Protein AF-A0AAD7CRB6-F1 (afdb_monomer_lite)

Organism: Mycena rosella (NCBI:txid1033263)

Sequence (74 aa):
MAWHHYEYAGRVRPWDGLIGLVMRPRDRSL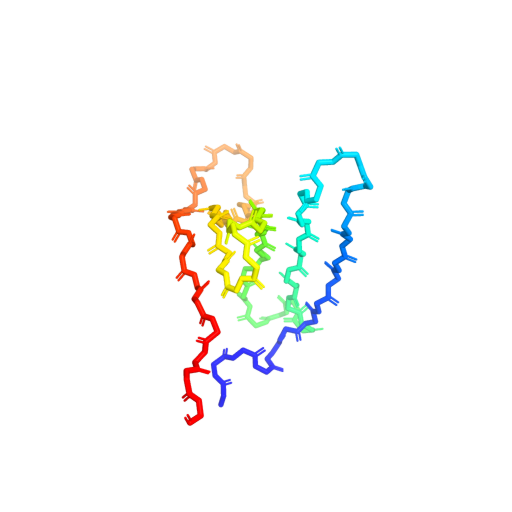GLATYFISPHLVGRDAFKGSWQMAAQDVLAPSWGGSVLCARGGV

pLDDT: mean 88.2, std 8.33, range [54.34, 95.81]

Foldseek 3Di:
DVQPQWDKDWDADPPQRWIWIWTDGPDVVVVDWIKIWTWGDDDPFKTKDKMWTDDPDPPDDIDMDIDIDGHDDD

Radius of gyration: 13.92 Å; chains: 1; bounding box: 44×21×37 Å

Secondary structure (DSSP, 8-state):
-TTTTEEEEEEE-TTT-BEEEEEEESSGGG-PPPEEEEEEEETTTEEEEEEEE--SSTTSPPPEEEEEEEPPP-

Structure (mmCIF, N/CA/C/O backbone):
data_AF-A0AAD7CRB6-F1
#
_entry.id   AF-A0AAD7CRB6-F1
#
loop_
_atom_site.group_PDB
_atom_site.id
_atom_site.type_symbol
_atom_site.label_atom_id
_atom_site.label_alt_id
_atom_site.label_comp_id
_atom_site.label_asym_id
_atom_site.label_entity_id
_atom_site.label_seq_id
_atom_site.pdbx_PDB_ins_code
_atom_site.Cartn_x
_atom_site.Cartn_y
_atom_site.Cartn_z
_atom_site.occupancy
_atom_site.B_iso_or_equiv
_atom_site.auth_seq_id
_atom_site.auth_comp_id
_atom_site.auth_asym_id
_atom_site.auth_atom_id
_atom_site.pdbx_PDB_model_num
ATOM 1 N N . MET A 1 1 ? -13.976 -4.524 -15.814 1.00 56.53 1 MET A N 1
ATOM 2 C CA . MET A 1 1 ? -13.645 -4.235 -14.397 1.00 56.53 1 MET A CA 1
ATOM 3 C C . MET A 1 1 ? -12.205 -3.741 -14.327 1.00 56.53 1 MET A C 1
ATOM 5 O O . MET A 1 1 ? -11.325 -4.515 -14.655 1.00 56.53 1 MET A O 1
ATOM 9 N N . ALA A 1 2 ? -11.925 -2.491 -13.957 1.00 70.06 2 ALA A N 1
ATOM 10 C CA . ALA A 1 2 ? -10.566 -1.922 -14.059 1.00 70.06 2 ALA A CA 1
ATOM 11 C C . ALA A 1 2 ? -9.471 -2.689 -13.275 1.00 70.06 2 ALA A C 1
ATOM 13 O O . ALA A 1 2 ? -8.296 -2.597 -13.607 1.00 70.06 2 ALA A O 1
ATOM 14 N N . TRP A 1 3 ? -9.853 -3.501 -12.283 1.00 80.94 3 TRP A N 1
ATOM 15 C CA . TRP A 1 3 ? -8.917 -4.144 -11.353 1.00 80.94 3 TRP A CA 1
ATOM 16 C C . TRP A 1 3 ? -8.805 -5.672 -11.481 1.00 80.94 3 TRP A C 1
ATOM 18 O O . TRP A 1 3 ? -8.031 -6.297 -10.767 1.00 80.94 3 TRP A O 1
ATOM 28 N N . HIS A 1 4 ? -9.527 -6.299 -12.414 1.00 88.31 4 HIS A N 1
ATOM 29 C CA . HIS A 1 4 ? -9.535 -7.766 -12.550 1.00 88.31 4 HIS A CA 1
ATOM 30 C C . HIS A 1 4 ? -8.207 -8.377 -13.037 1.00 88.31 4 HIS A C 1
ATOM 32 O O . HIS A 1 4 ? -8.055 -9.595 -13.025 1.00 88.31 4 HIS A O 1
ATOM 38 N N . HIS A 1 5 ? -7.235 -7.566 -13.451 1.00 89.94 5 HIS A N 1
ATOM 39 C CA . HIS A 1 5 ? -5.901 -8.034 -13.835 1.00 89.94 5 HIS A CA 1
ATOM 40 C C . HIS A 1 5 ? -4.952 -8.195 -12.640 1.00 89.94 5 HIS A C 1
ATOM 42 O O . HIS A 1 5 ? -3.807 -8.591 -12.836 1.00 89.94 5 HIS A O 1
ATOM 48 N N . TYR A 1 6 ? -5.407 -7.902 -11.417 1.00 93.25 6 TYR A N 1
ATOM 49 C CA . TYR A 1 6 ? -4.575 -7.913 -10.218 1.00 93.25 6 TYR A CA 1
ATOM 50 C C . TYR A 1 6 ? -4.882 -9.089 -9.292 1.00 93.25 6 TYR A C 1
ATOM 52 O O . TYR A 1 6 ? -6.022 -9.528 -9.141 1.00 93.25 6 TYR A O 1
ATOM 60 N N . GLU A 1 7 ? -3.836 -9.582 -8.645 1.00 94.75 7 GLU A N 1
ATOM 61 C CA . GLU A 1 7 ? -3.911 -10.353 -7.413 1.00 94.75 7 GLU A CA 1
ATOM 62 C C . GLU A 1 7 ? -3.626 -9.447 -6.209 1.00 94.75 7 GLU A C 1
ATOM 64 O O . GLU A 1 7 ? -2.917 -8.442 -6.314 1.00 94.75 7 GLU A O 1
ATOM 69 N N . TYR A 1 8 ? -4.189 -9.816 -5.060 1.00 93.62 8 TYR A N 1
ATOM 70 C CA . TYR A 1 8 ? -4.187 -9.006 -3.848 1.00 93.62 8 TYR A CA 1
ATOM 71 C C . TYR A 1 8 ? -3.608 -9.819 -2.697 1.00 93.62 8 TYR A C 1
ATOM 73 O O . TYR A 1 8 ? -4.077 -10.922 -2.421 1.00 93.62 8 TYR A O 1
ATOM 81 N N . ALA A 1 9 ? -2.622 -9.263 -2.000 1.00 95.25 9 ALA A N 1
ATOM 82 C CA . ALA A 1 9 ? -2.088 -9.835 -0.770 1.00 95.25 9 ALA A CA 1
ATOM 83 C C . ALA A 1 9 ? -2.117 -8.775 0.328 1.00 95.25 9 ALA A C 1
ATOM 85 O O . ALA A 1 9 ? -1.558 -7.694 0.149 1.00 95.25 9 ALA A O 1
ATOM 86 N N . GLY A 1 10 ? -2.765 -9.072 1.456 1.00 94.31 10 GLY A N 1
ATOM 87 C CA . GLY A 1 10 ? -2.940 -8.108 2.539 1.00 94.31 10 GLY A CA 1
ATOM 88 C C . GLY A 1 10 ? -2.633 -8.669 3.923 1.00 94.31 10 GLY A C 1
ATOM 89 O O . GLY A 1 10 ? -2.725 -9.876 4.148 1.00 94.31 10 GLY A O 1
ATOM 90 N N . ARG A 1 11 ? -2.264 -7.786 4.857 1.00 95.25 11 ARG A N 1
ATOM 91 C CA . ARG A 1 11 ? -2.098 -8.085 6.288 1.00 95.25 11 ARG A CA 1
ATOM 92 C C . ARG A 1 11 ? -2.587 -6.918 7.136 1.00 95.25 11 ARG A C 1
ATOM 94 O O . ARG A 1 11 ? -2.440 -5.765 6.742 1.00 95.25 11 ARG A O 1
ATOM 101 N N . VAL A 1 12 ? -3.110 -7.236 8.317 1.00 93.69 12 VAL A N 1
ATOM 102 C CA . VAL A 1 12 ? -3.430 -6.254 9.358 1.00 93.69 12 VAL A CA 1
ATOM 103 C C . VAL A 1 12 ? -2.354 -6.326 10.429 1.00 93.69 12 VAL A C 1
ATOM 105 O O . VAL A 1 12 ? -2.012 -7.410 10.905 1.00 93.69 12 VAL A O 1
ATOM 108 N N . ARG A 1 13 ? -1.806 -5.173 10.793 1.00 93.12 13 ARG A N 1
ATOM 109 C CA . ARG A 1 13 ? -0.827 -5.028 11.861 1.00 93.12 13 ARG A CA 1
ATOM 110 C C . ARG A 1 13 ? -1.550 -5.061 13.212 1.00 93.12 13 ARG A C 1
ATOM 112 O O . ARG A 1 13 ? -2.376 -4.184 13.459 1.00 93.12 13 ARG A O 1
ATOM 119 N N . PRO A 1 14 ? -1.272 -6.038 14.093 1.00 92.19 14 PRO A N 1
ATOM 120 C CA . PRO A 1 14 ? -2.132 -6.286 15.254 1.00 92.19 14 PRO A CA 1
ATOM 121 C C . PRO A 1 14 ? -2.220 -5.147 16.278 1.00 92.19 14 PRO A C 1
ATOM 123 O O . PRO A 1 14 ? -3.242 -5.016 16.937 1.00 92.19 14 PRO A O 1
ATOM 126 N N . TRP A 1 15 ? -1.165 -4.343 16.439 1.00 91.12 15 TRP A N 1
ATOM 127 C CA . TRP A 1 15 ? -1.073 -3.369 17.536 1.00 91.12 15 TRP A CA 1
ATOM 128 C C . TRP A 1 15 ? -1.670 -1.990 17.235 1.00 91.12 15 TRP A C 1
ATOM 130 O O . TRP A 1 15 ? -1.935 -1.239 18.165 1.00 91.12 15 TRP A O 1
ATOM 140 N N . ASP A 1 16 ? -1.884 -1.639 15.967 1.00 88.62 16 ASP A N 1
ATOM 141 C CA . ASP A 1 16 ? -2.457 -0.339 15.584 1.00 88.62 16 ASP A CA 1
ATOM 142 C C . ASP A 1 16 ? -3.422 -0.399 14.394 1.00 88.62 16 ASP A C 1
ATOM 144 O O . ASP A 1 16 ? -3.901 0.633 13.926 1.00 88.62 16 ASP A O 1
ATOM 148 N N . GLY A 1 17 ? -3.724 -1.601 13.897 1.00 87.25 17 GLY A N 1
ATOM 149 C CA . GLY A 1 17 ? -4.693 -1.796 12.825 1.00 87.25 17 GLY A CA 1
ATOM 150 C C . GLY A 1 17 ? -4.245 -1.260 11.466 1.00 87.25 17 GLY A C 1
ATOM 151 O O . GLY A 1 17 ? -5.088 -1.131 10.577 1.00 87.25 17 GLY A O 1
ATOM 152 N N . LEU A 1 18 ? -2.952 -0.960 11.269 1.00 92.69 18 LEU A N 1
ATOM 153 C CA . LEU A 1 18 ? -2.441 -0.618 9.942 1.00 92.69 18 LEU A CA 1
ATOM 154 C C . LEU A 1 18 ? -2.679 -1.788 8.983 1.00 92.69 18 LEU A C 1
ATOM 156 O O . LEU A 1 18 ? -2.306 -2.928 9.260 1.00 92.69 18 LEU A O 1
ATOM 160 N N . ILE A 1 19 ? -3.248 -1.498 7.824 1.00 93.62 19 ILE A N 1
ATOM 161 C CA . ILE A 1 19 ? -3.454 -2.462 6.753 1.00 93.62 19 ILE A CA 1
ATOM 162 C C . ILE A 1 19 ? -2.343 -2.259 5.735 1.00 93.62 1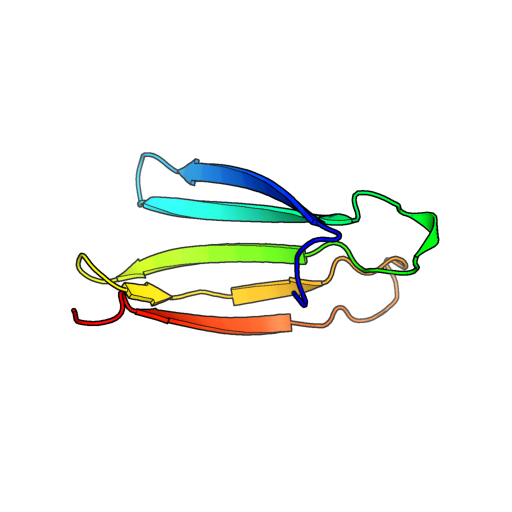9 ILE A C 1
ATOM 164 O O . ILE A 1 19 ? -2.150 -1.159 5.233 1.00 93.62 19 ILE A O 1
ATOM 168 N N . GLY A 1 20 ? -1.615 -3.323 5.414 1.00 94.75 20 GLY A N 1
ATOM 169 C CA . GLY A 1 20 ? -0.740 -3.363 4.248 1.00 94.75 20 GLY A CA 1
ATOM 170 C C . GLY A 1 20 ? -1.398 -4.199 3.165 1.00 94.75 20 GLY A C 1
ATOM 171 O O . GLY A 1 20 ? -1.723 -5.355 3.421 1.00 94.75 20 GLY A O 1
ATOM 172 N N . LEU A 1 21 ? -1.586 -3.637 1.976 1.00 94.81 21 LEU A N 1
ATOM 173 C CA . LEU A 1 21 ? -2.127 -4.319 0.806 1.00 94.81 21 LEU A CA 1
ATOM 174 C C . LEU A 1 21 ? -1.162 -4.149 -0.369 1.00 94.81 21 LEU A C 1
ATOM 176 O O . LEU A 1 21 ? -0.755 -3.037 -0.696 1.00 94.81 21 LEU A O 1
ATOM 180 N N . VAL A 1 22 ? -0.814 -5.256 -1.015 1.00 94.94 22 VAL A N 1
ATOM 181 C CA . VAL A 1 22 ? -0.034 -5.281 -2.251 1.00 94.94 22 VAL A CA 1
ATOM 182 C C . VAL A 1 22 ? -0.940 -5.752 -3.376 1.00 94.94 22 VAL A C 1
ATOM 184 O O . VAL A 1 22 ? -1.532 -6.830 -3.289 1.00 94.94 22 VAL A O 1
ATOM 187 N N . MET A 1 23 ? -1.029 -4.953 -4.435 1.00 93.75 23 MET A N 1
ATOM 188 C CA . MET A 1 23 ? -1.709 -5.311 -5.675 1.00 93.75 23 MET A CA 1
ATOM 189 C C . MET A 1 23 ? -0.663 -5.593 -6.740 1.00 93.75 23 MET A C 1
ATOM 191 O O . MET A 1 23 ? 0.085 -4.690 -7.115 1.00 93.75 23 MET A O 1
ATOM 195 N N . ARG A 1 24 ? -0.604 -6.830 -7.232 1.00 93.00 24 ARG A N 1
ATOM 196 C CA . ARG A 1 24 ? 0.343 -7.226 -8.283 1.00 93.00 24 ARG A CA 1
ATOM 197 C C . ARG A 1 24 ? -0.410 -7.628 -9.542 1.00 93.00 24 ARG A C 1
ATOM 199 O O . ARG A 1 24 ? -1.439 -8.292 -9.421 1.00 93.00 24 ARG A O 1
ATOM 206 N N . PRO A 1 25 ? 0.067 -7.261 -10.737 1.00 92.88 25 PRO A N 1
ATOM 207 C CA . PRO A 1 25 ? -0.480 -7.806 -11.968 1.00 92.88 25 PRO A CA 1
ATOM 208 C C . PRO A 1 25 ? -0.367 -9.333 -11.959 1.00 92.88 25 PRO A C 1
ATOM 210 O O . PRO A 1 25 ? 0.697 -9.873 -11.653 1.00 92.88 25 PRO A O 1
ATOM 213 N N . ARG A 1 26 ? -1.455 -10.019 -12.310 1.00 92.75 26 ARG A N 1
ATOM 214 C CA . ARG A 1 26 ? -1.476 -11.475 -12.527 1.00 92.75 26 ARG A CA 1
ATOM 215 C C . ARG A 1 26 ? -0.584 -11.867 -13.700 1.00 92.75 26 ARG A C 1
ATOM 217 O O . ARG A 1 26 ? 0.076 -12.897 -13.655 1.00 92.75 26 ARG A O 1
ATOM 224 N N . ASP A 1 27 ? -0.556 -11.011 -14.716 1.00 91.12 27 ASP A N 1
ATOM 225 C CA . ASP A 1 27 ? 0.327 -11.112 -15.867 1.00 91.12 27 ASP A CA 1
ATOM 226 C C . ASP A 1 27 ? 1.230 -9.874 -15.920 1.00 91.12 27 ASP A C 1
ATOM 228 O O . ASP A 1 27 ? 0.767 -8.744 -16.096 1.00 91.12 27 ASP A O 1
ATOM 232 N N . ARG A 1 28 ? 2.536 -10.090 -15.736 1.00 84.69 28 ARG A N 1
ATOM 233 C CA . ARG A 1 28 ? 3.543 -9.020 -15.742 1.00 84.69 28 ARG A CA 1
ATOM 234 C C . ARG A 1 28 ? 3.837 -8.487 -17.145 1.00 84.69 28 ARG A C 1
ATOM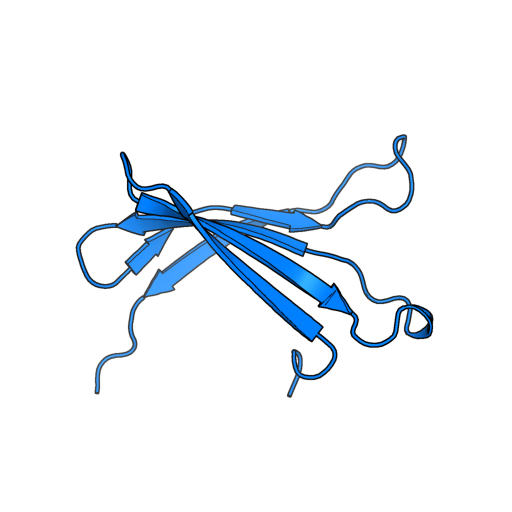 236 O O . ARG A 1 28 ? 4.409 -7.407 -17.253 1.00 84.69 28 ARG A O 1
ATOM 243 N N . SER A 1 29 ? 3.447 -9.201 -18.202 1.00 87.50 29 SER A N 1
ATOM 244 C CA . SER A 1 29 ? 3.670 -8.775 -19.590 1.00 87.50 29 SER A CA 1
ATOM 245 C C . SER A 1 29 ? 2.758 -7.621 -20.023 1.00 87.50 29 SER A C 1
ATOM 247 O O . SER A 1 29 ? 3.080 -6.905 -20.966 1.00 87.50 29 SER A O 1
ATOM 249 N N . LEU A 1 30 ? 1.669 -7.370 -1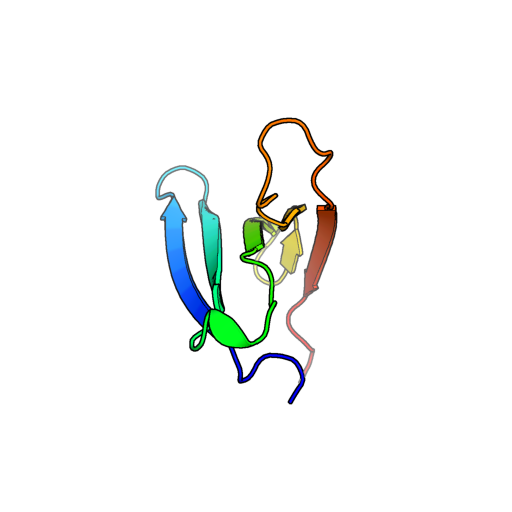9.288 1.00 84.75 30 LEU A N 1
ATOM 250 C CA . LEU A 1 30 ? 0.692 -6.316 -19.583 1.00 84.75 30 LEU A CA 1
ATOM 251 C C . LEU A 1 30 ? 1.193 -4.890 -19.288 1.00 84.75 30 LEU A C 1
ATOM 253 O O . LEU A 1 30 ? 0.434 -3.936 -19.440 1.00 84.75 30 LEU A O 1
ATOM 257 N N . GLY A 1 31 ? 2.432 -4.725 -18.808 1.00 84.12 31 GLY A N 1
ATOM 258 C CA . GLY A 1 31 ? 2.999 -3.410 -18.475 1.00 84.12 31 GLY A CA 1
ATOM 259 C C . GLY A 1 31 ? 2.309 -2.706 -17.298 1.00 84.12 31 GLY A C 1
ATOM 260 O O . GLY A 1 31 ? 2.496 -1.510 -17.091 1.00 84.12 31 GLY A O 1
ATOM 261 N N . LEU A 1 32 ? 1.500 -3.435 -16.525 1.00 87.88 32 LEU A N 1
ATOM 262 C CA . LEU A 1 32 ? 0.792 -2.922 -15.358 1.00 87.88 32 LEU A CA 1
ATOM 263 C C . LEU A 1 32 ? 1.738 -2.783 -14.155 1.00 87.88 32 LEU A C 1
ATOM 265 O O . LEU A 1 32 ? 2.648 -3.589 -13.959 1.00 87.88 32 LEU A O 1
ATOM 269 N N . ALA A 1 33 ? 1.511 -1.770 -13.322 1.00 89.12 33 ALA A N 1
ATOM 270 C CA . ALA A 1 33 ? 2.365 -1.501 -12.171 1.00 89.12 33 ALA A CA 1
ATOM 271 C C . ALA A 1 33 ? 1.956 -2.306 -10.931 1.00 89.12 33 ALA A C 1
ATOM 273 O O . ALA A 1 33 ? 0.802 -2.682 -10.769 1.00 89.12 33 ALA A O 1
ATOM 274 N N . THR A 1 34 ? 2.894 -2.547 -10.014 1.00 91.50 34 THR A N 1
ATOM 275 C CA . THR A 1 34 ? 2.555 -3.043 -8.669 1.00 91.50 34 THR A CA 1
ATOM 276 C C . THR A 1 34 ? 2.187 -1.863 -7.775 1.00 91.50 34 THR A C 1
ATOM 278 O O . THR A 1 34 ? 2.846 -0.829 -7.842 1.00 91.50 34 THR A O 1
ATOM 281 N N . TYR A 1 35 ? 1.176 -2.014 -6.920 1.00 93.19 35 TYR A N 1
ATOM 282 C CA . TYR A 1 35 ? 0.773 -0.978 -5.967 1.00 93.19 35 TYR A CA 1
ATOM 283 C C . TYR A 1 35 ? 0.939 -1.447 -4.527 1.00 93.19 35 TYR A C 1
ATOM 285 O O . TYR A 1 35 ? 0.595 -2.580 -4.187 1.00 93.19 35 TYR A O 1
ATOM 293 N N . PHE A 1 36 ? 1.410 -0.537 -3.682 1.00 94.31 36 PHE A N 1
ATOM 294 C CA . PHE A 1 36 ? 1.407 -0.652 -2.231 1.00 94.31 36 PHE A CA 1
ATOM 295 C C . PHE A 1 36 ? 0.341 0.285 -1.677 1.00 94.31 36 PHE A C 1
ATOM 297 O O . PHE A 1 36 ? 0.318 1.465 -2.009 1.00 94.31 36 PHE A O 1
ATOM 304 N N . ILE A 1 37 ? -0.559 -0.234 -0.851 1.00 94.94 37 ILE A N 1
ATOM 305 C CA . ILE A 1 37 ? -1.652 0.525 -0.245 1.00 94.94 37 ILE A CA 1
ATOM 306 C C . ILE A 1 37 ? -1.568 0.325 1.266 1.00 94.94 37 ILE A C 1
ATOM 308 O O . ILE A 1 37 ? -1.520 -0.806 1.748 1.00 94.94 37 ILE A O 1
ATOM 312 N N . SER A 1 38 ? -1.509 1.432 2.005 1.00 95.50 38 SER A N 1
ATOM 313 C CA . SER A 1 38 ? -1.255 1.450 3.451 1.00 95.50 38 SER A CA 1
ATOM 314 C C . SER A 1 38 ? -2.299 2.261 4.238 1.00 95.50 38 SER A C 1
ATOM 316 O O . SER A 1 38 ? -1.979 3.314 4.800 1.00 95.50 38 SER A O 1
ATOM 318 N N . PRO A 1 39 ? -3.581 1.847 4.257 1.00 94.69 39 PRO A N 1
ATOM 319 C CA . PRO A 1 39 ? -4.599 2.520 5.039 1.00 94.69 39 PRO A CA 1
ATOM 320 C C . PRO A 1 39 ? -4.613 2.047 6.491 1.00 94.69 39 PRO A C 1
ATOM 322 O O . PRO A 1 39 ? -4.184 0.948 6.823 1.00 94.69 39 PRO A O 1
ATOM 325 N N . HIS A 1 40 ? -5.175 2.870 7.360 1.00 92.31 40 HIS A N 1
ATOM 326 C CA . HIS A 1 40 ? -5.636 2.478 8.685 1.00 92.31 40 HIS A CA 1
ATOM 327 C C . HIS A 1 40 ? -7.147 2.694 8.763 1.00 92.31 40 HIS A C 1
ATOM 329 O O . HIS A 1 40 ? -7.711 3.521 8.035 1.00 92.31 40 HIS A O 1
ATOM 335 N N . LEU A 1 41 ? -7.802 1.933 9.637 1.00 89.25 41 LEU A N 1
ATOM 336 C CA . LEU A 1 41 ? -9.207 2.147 9.952 1.00 89.25 41 LEU A CA 1
ATOM 337 C C . LEU A 1 41 ? -9.342 3.452 10.751 1.00 89.25 41 LEU A C 1
ATOM 339 O O . LEU A 1 41 ? -8.677 3.645 11.766 1.00 89.25 41 LEU A O 1
ATOM 343 N N . VAL A 1 42 ? -10.205 4.346 10.289 1.00 89.06 42 VAL A N 1
ATOM 344 C CA . VAL A 1 42 ? -10.620 5.558 10.990 1.00 89.06 42 VAL A CA 1
ATOM 345 C C . VAL A 1 42 ? -12.061 5.342 11.430 1.00 89.06 42 VAL A C 1
ATOM 347 O O . VAL A 1 42 ? -12.946 5.123 10.605 1.00 89.06 42 VAL A O 1
ATOM 350 N N . GLY A 1 43 ? -12.296 5.367 12.741 1.00 85.00 43 GLY A N 1
ATOM 351 C CA . GLY A 1 43 ? -13.596 4.994 13.294 1.00 85.00 43 GLY A CA 1
ATOM 352 C C . GLY A 1 43 ? -13.863 3.494 13.139 1.00 85.00 43 GLY A C 1
ATOM 353 O O . GLY A 1 43 ? -13.039 2.674 13.540 1.00 85.00 43 GLY A O 1
ATOM 354 N N . ARG A 1 44 ? -15.033 3.129 12.601 1.00 83.62 44 ARG A N 1
ATOM 355 C CA . ARG A 1 44 ? -15.455 1.724 12.405 1.00 83.62 44 ARG A CA 1
ATOM 356 C C . ARG A 1 44 ? -15.790 1.375 10.954 1.00 83.62 44 ARG A C 1
ATOM 358 O O . ARG A 1 44 ? -16.125 0.230 10.667 1.00 83.62 44 ARG A O 1
ATOM 365 N N . ASP A 1 45 ? -15.729 2.346 10.055 1.00 89.06 45 ASP A N 1
ATOM 366 C CA . ASP A 1 45 ? -16.349 2.255 8.734 1.00 89.06 45 ASP A CA 1
ATOM 367 C C . ASP A 1 45 ? -15.606 3.025 7.636 1.00 89.06 45 ASP A C 1
ATOM 369 O O . ASP A 1 45 ? -16.051 3.004 6.488 1.00 89.06 45 ASP A O 1
ATOM 373 N N . ALA A 1 46 ? -14.471 3.655 7.946 1.00 90.75 46 ALA A N 1
ATOM 374 C CA . ALA A 1 46 ? -13.656 4.350 6.962 1.00 90.75 46 ALA A CA 1
ATOM 375 C C . ALA A 1 46 ? -12.196 3.892 6.990 1.00 90.75 46 ALA A C 1
ATOM 377 O O . ALA A 1 46 ? -11.626 3.612 8.038 1.00 90.75 46 ALA A O 1
ATOM 378 N N . PHE A 1 47 ? -11.567 3.872 5.822 1.00 92.00 47 PHE A N 1
ATOM 379 C CA . PHE A 1 47 ? -10.141 3.668 5.634 1.00 92.00 47 PHE A CA 1
ATOM 380 C C . PHE A 1 47 ? -9.504 4.957 5.138 1.00 92.00 47 PHE A C 1
ATOM 382 O O . PHE A 1 47 ? -9.948 5.529 4.139 1.00 92.00 47 PHE A O 1
ATOM 389 N N . LYS A 1 48 ? -8.434 5.386 5.806 1.00 94.44 48 LYS A N 1
ATOM 390 C CA . LYS A 1 48 ? -7.608 6.523 5.394 1.00 94.44 48 LYS A CA 1
ATOM 391 C C . LYS A 1 48 ? -6.164 6.078 5.258 1.00 94.44 48 LYS A C 1
ATOM 393 O O . LYS A 1 48 ? -5.643 5.388 6.127 1.00 94.44 48 LYS A O 1
ATOM 398 N N . GLY A 1 49 ? -5.484 6.512 4.208 1.00 95.12 49 GLY A N 1
ATOM 399 C CA . GLY A 1 49 ? -4.050 6.289 4.084 1.00 95.12 49 GLY A CA 1
ATOM 400 C C . GLY A 1 49 ? -3.497 6.746 2.759 1.00 95.12 49 GLY A C 1
ATOM 401 O O . GLY A 1 49 ? -3.919 7.769 2.223 1.00 95.12 49 GLY A O 1
ATOM 402 N N . SER A 1 50 ? -2.547 5.974 2.247 1.00 95.81 50 SER A N 1
ATOM 403 C CA . SER A 1 50 ? -1.853 6.289 1.007 1.00 95.81 50 SER A CA 1
ATOM 404 C C . SER A 1 50 ? -1.744 5.079 0.095 1.00 95.81 50 SER A C 1
ATOM 406 O O . SER A 1 50 ? -1.841 3.932 0.543 1.00 95.81 50 SER A O 1
ATOM 408 N N . TRP A 1 51 ? -1.534 5.357 -1.184 1.00 94.62 51 TRP A N 1
ATOM 409 C CA . TRP A 1 51 ? -1.088 4.384 -2.163 1.00 94.62 51 TRP A CA 1
ATOM 410 C C . TRP A 1 51 ? 0.217 4.863 -2.800 1.00 94.62 51 TRP A C 1
ATOM 412 O O . TRP A 1 51 ? 0.422 6.065 -2.984 1.00 94.62 51 TRP A O 1
ATOM 422 N N . GLN A 1 52 ? 1.085 3.920 -3.147 1.00 93.69 52 GLN A N 1
ATOM 423 C CA . GLN A 1 52 ? 2.279 4.141 -3.952 1.00 93.69 52 GLN A CA 1
ATOM 424 C C . GLN A 1 52 ? 2.345 3.115 -5.080 1.00 93.69 52 GLN A C 1
ATOM 426 O O . GLN A 1 52 ? 2.017 1.942 -4.898 1.00 93.69 52 GLN A O 1
ATOM 431 N N . MET A 1 53 ? 2.808 3.550 -6.242 1.00 92.19 53 MET A N 1
ATOM 432 C CA . MET A 1 53 ? 3.202 2.686 -7.343 1.00 92.19 53 MET A CA 1
ATOM 433 C C . MET A 1 53 ? 4.650 2.238 -7.139 1.00 92.19 53 MET A C 1
ATOM 435 O O . MET A 1 53 ? 5.533 3.067 -6.926 1.00 92.19 53 MET A O 1
ATOM 439 N N . ALA A 1 54 ? 4.912 0.939 -7.244 1.00 86.81 54 ALA A N 1
ATOM 440 C CA . ALA A 1 54 ? 6.267 0.416 -7.295 1.00 86.81 54 ALA A CA 1
ATOM 441 C C . ALA A 1 54 ? 6.938 0.910 -8.586 1.00 86.81 54 ALA A C 1
ATOM 443 O O . ALA A 1 54 ? 6.513 0.536 -9.684 1.00 86.81 54 ALA A O 1
ATOM 444 N N . ALA A 1 55 ? 7.960 1.756 -8.463 1.00 73.88 55 ALA A N 1
ATOM 445 C CA . ALA A 1 55 ? 8.777 2.139 -9.605 1.00 73.88 55 ALA A CA 1
ATOM 446 C C . ALA A 1 55 ? 9.561 0.914 -10.098 1.00 73.88 55 ALA A C 1
ATOM 448 O O . ALA A 1 55 ? 10.073 0.129 -9.300 1.00 73.88 55 ALA A O 1
ATOM 449 N N . GLN A 1 56 ? 9.631 0.738 -11.417 1.00 70.94 56 GLN A N 1
ATOM 450 C CA . GLN A 1 56 ? 10.471 -0.302 -12.022 1.00 70.94 56 GLN A CA 1
ATOM 451 C C . GLN A 1 56 ? 11.959 0.082 -11.992 1.00 70.94 56 GLN A C 1
ATOM 453 O O . GLN A 1 56 ? 12.817 -0.792 -12.058 1.00 70.94 56 GLN A O 1
ATOM 458 N N . ASP A 1 57 ? 12.246 1.378 -11.856 1.00 75.62 57 ASP A N 1
ATOM 459 C CA . ASP A 1 57 ? 13.580 1.960 -11.759 1.00 75.62 57 ASP A CA 1
ATOM 460 C C . ASP A 1 57 ? 13.736 2.654 -10.397 1.00 75.62 57 ASP A C 1
ATOM 462 O O . ASP A 1 57 ? 12.917 3.492 -10.021 1.00 75.62 57 ASP A O 1
ATOM 466 N N . VAL A 1 58 ? 14.793 2.301 -9.663 1.00 75.88 58 VAL A N 1
ATOM 467 C CA . VAL A 1 58 ? 15.138 2.873 -8.348 1.00 75.88 58 VAL A CA 1
ATOM 468 C C . VAL A 1 58 ? 15.480 4.362 -8.436 1.00 75.88 58 VAL A C 1
ATOM 470 O O . VAL A 1 58 ? 15.344 5.077 -7.444 1.00 75.88 58 VAL A O 1
ATOM 473 N N . LEU A 1 59 ? 15.915 4.839 -9.602 1.00 85.69 59 LEU A N 1
ATOM 474 C CA . LEU A 1 59 ? 16.282 6.236 -9.823 1.00 85.69 59 LEU A CA 1
ATOM 475 C C . LEU A 1 59 ? 15.103 7.096 -10.297 1.00 85.69 59 LEU A C 1
ATOM 477 O O . LEU A 1 59 ? 15.217 8.321 -10.339 1.00 85.69 59 LEU A O 1
ATOM 481 N N . ALA A 1 60 ? 13.971 6.478 -10.642 1.00 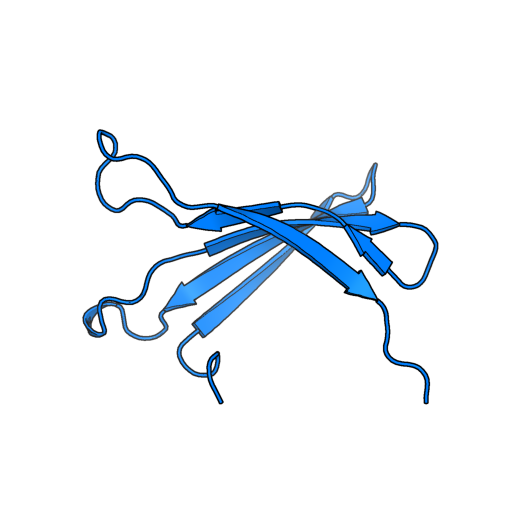81.50 60 ALA A N 1
ATOM 482 C CA . ALA A 1 60 ? 12.791 7.182 -11.118 1.00 81.50 60 ALA A CA 1
ATOM 483 C C . ALA A 1 60 ? 11.832 7.530 -9.964 1.00 81.50 60 ALA A C 1
ATOM 485 O O . ALA A 1 60 ? 11.656 6.741 -9.031 1.00 81.50 60 ALA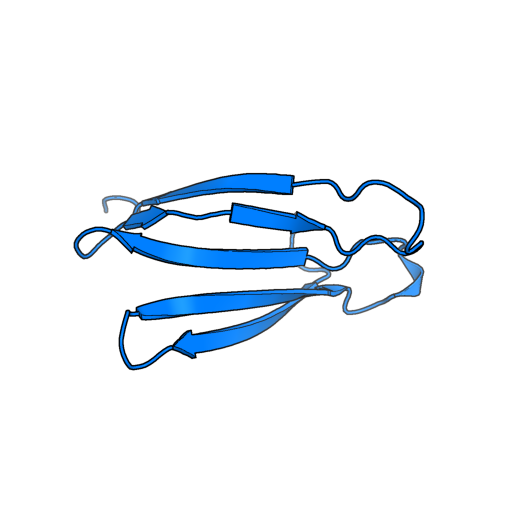 A O 1
ATOM 486 N N . PRO A 1 61 ? 11.147 8.687 -10.024 1.00 81.06 61 PRO A N 1
ATOM 487 C CA . PRO A 1 61 ? 10.135 9.020 -9.033 1.00 81.06 61 PRO A CA 1
ATOM 488 C C . PRO A 1 61 ? 8.945 8.052 -9.111 1.00 81.06 61 PRO A C 1
ATOM 490 O O . PRO A 1 61 ? 8.420 7.752 -10.186 1.00 81.06 61 PRO A O 1
ATOM 493 N N . SER A 1 62 ? 8.477 7.592 -7.950 1.00 87.25 62 SER A N 1
ATOM 494 C CA . SER A 1 62 ? 7.240 6.817 -7.834 1.00 87.25 62 SER A CA 1
ATOM 495 C C . SER A 1 62 ? 6.011 7.723 -7.815 1.00 87.25 62 SER A C 1
ATOM 497 O O . SER A 1 62 ? 6.044 8.817 -7.253 1.00 87.25 62 SER A O 1
ATOM 499 N N . TRP A 1 63 ? 4.894 7.218 -8.331 1.00 90.38 63 TRP A N 1
ATOM 500 C CA . TRP A 1 63 ? 3.594 7.879 -8.232 1.00 90.38 63 TRP A CA 1
ATOM 501 C C . TRP A 1 63 ? 2.878 7.441 -6.960 1.00 90.38 63 TRP A C 1
ATOM 503 O O . TRP A 1 63 ? 3.038 6.306 -6.512 1.00 90.38 63 TRP A O 1
ATOM 513 N N . GLY A 1 64 ? 2.064 8.318 -6.389 1.00 93.19 64 GLY A N 1
ATOM 514 C CA . GLY A 1 64 ? 1.278 7.989 -5.212 1.00 93.19 64 GLY A CA 1
ATOM 515 C C . GLY A 1 64 ? 0.232 9.041 -4.901 1.00 93.19 64 GLY A C 1
ATOM 516 O O . GLY A 1 64 ? 0.144 10.078 -5.557 1.00 93.19 64 GLY A O 1
ATOM 517 N N . GLY A 1 65 ? -0.570 8.764 -3.882 1.00 94.50 65 GLY A N 1
ATOM 518 C CA . GLY A 1 65 ? -1.603 9.683 -3.435 1.00 94.50 65 GLY A CA 1
ATOM 519 C C . GLY A 1 65 ? -2.327 9.198 -2.192 1.00 94.50 65 GLY A C 1
ATOM 520 O O . GLY A 1 65 ? -1.998 8.164 -1.609 1.00 94.50 65 GLY A O 1
ATOM 521 N N . SER A 1 66 ? -3.333 9.965 -1.789 1.00 95.38 66 SER A N 1
ATOM 522 C CA . SER A 1 66 ? -4.172 9.643 -0.639 1.00 95.38 66 SER A CA 1
ATOM 523 C C . SER A 1 66 ? -5.264 8.642 -1.010 1.00 95.38 66 SER A C 1
ATOM 525 O O . SER A 1 66 ? -5.852 8.713 -2.088 1.00 95.38 66 SER A O 1
ATOM 527 N N . VAL A 1 67 ? -5.570 7.737 -0.084 1.00 91.00 67 VAL A N 1
ATOM 528 C CA . VAL A 1 67 ? -6.750 6.867 -0.117 1.00 91.00 67 VAL A CA 1
ATOM 529 C C . VAL A 1 67 ? -7.704 7.316 0.982 1.00 91.00 67 VAL A C 1
ATOM 531 O O . VAL A 1 67 ? -7.309 7.414 2.145 1.00 91.00 67 VAL A O 1
ATOM 534 N N . LEU A 1 68 ? -8.961 7.546 0.612 1.00 91.38 68 LEU A N 1
ATOM 535 C CA . LEU A 1 68 ? -10.081 7.670 1.536 1.00 91.38 68 LEU A CA 1
ATOM 536 C C . LEU A 1 68 ? -11.234 6.831 0.985 1.00 91.38 68 LEU A C 1
ATOM 538 O O . LEU A 1 68 ? -11.709 7.077 -0.120 1.00 91.38 68 LEU A O 1
ATOM 542 N N . CYS A 1 69 ? -11.657 5.825 1.740 1.00 87.44 69 CYS A N 1
ATOM 543 C CA . CYS A 1 69 ? -12.773 4.964 1.374 1.00 87.44 69 CYS A CA 1
ATOM 544 C C . CYS A 1 69 ? -13.669 4.789 2.595 1.00 87.44 69 CYS A C 1
ATOM 546 O O . CYS A 1 69 ? -13.178 4.433 3.660 1.00 87.44 69 CYS A O 1
ATOM 548 N N . ALA A 1 70 ? -14.964 5.045 2.451 1.00 86.62 70 ALA A N 1
ATOM 549 C CA . ALA A 1 70 ? -15.955 4.769 3.481 1.00 86.62 70 ALA A CA 1
ATOM 550 C C . ALA A 1 70 ? -16.838 3.602 3.038 1.00 86.62 70 ALA A C 1
ATOM 552 O O . ALA A 1 70 ? -17.051 3.388 1.841 1.00 86.62 70 ALA A O 1
ATOM 553 N N . ARG A 1 71 ? -17.372 2.853 4.002 1.00 81.62 71 ARG A N 1
ATOM 554 C CA . ARG A 1 71 ? -18.413 1.859 3.751 1.00 81.62 71 ARG A CA 1
ATOM 555 C C . ARG A 1 71 ? -19.616 2.565 3.116 1.00 81.62 71 ARG A C 1
ATOM 557 O O . ARG A 1 71 ? -20.158 3.497 3.702 1.00 81.62 71 ARG A O 1
ATOM 564 N N . GLY A 1 72 ? -20.031 2.123 1.930 1.00 77.50 72 GLY A N 1
ATOM 565 C CA . GLY A 1 72 ? -21.258 2.618 1.305 1.00 77.50 72 GLY A CA 1
ATOM 566 C C . GLY A 1 72 ? -22.463 2.324 2.200 1.00 77.50 72 GLY A C 1
ATOM 567 O O . GLY A 1 72 ? -22.590 1.207 2.710 1.00 77.50 72 GLY A O 1
ATOM 568 N N . GLY A 1 73 ? -23.310 3.330 2.429 1.00 73.38 73 GLY A N 1
ATOM 569 C CA . GLY A 1 73 ? -24.605 3.135 3.077 1.00 73.38 73 GLY A CA 1
ATOM 570 C C . GLY A 1 73 ? -25.487 2.241 2.208 1.00 73.38 73 GLY A C 1
ATOM 571 O O . GLY A 1 73 ? -25.524 2.424 0.992 1.00 73.38 73 GLY A O 1
ATOM 572 N N . VAL A 1 74 ? -26.127 1.255 2.837 1.00 54.34 74 VAL A N 1
ATOM 573 C CA . VAL A 1 74 ? -27.247 0.500 2.255 1.00 54.34 74 VAL A CA 1
ATOM 574 C C . VAL A 1 74 ? -28.527 1.306 2.365 1.00 54.34 74 VAL A C 1
ATOM 576 O O . VAL A 1 74 ? -28.680 1.992 3.403 1.00 54.34 74 VAL A O 1
#